Protein AF-A0A5N9FR87-F1 (afdb_monomer)

Structure (mmCIF, N/CA/C/O backbone):
data_AF-A0A5N9FR87-F1
#
_entry.id   AF-A0A5N9FR87-F1
#
loop_
_atom_site.group_PDB
_atom_site.id
_atom_site.type_symbol
_atom_site.label_atom_id
_atom_site.label_alt_id
_atom_site.label_comp_id
_atom_site.label_asym_id
_atom_site.label_entity_id
_atom_site.label_seq_id
_atom_site.pdbx_PDB_ins_code
_atom_site.Cartn_x
_atom_site.Cartn_y
_atom_site.Cartn_z
_atom_site.occupancy
_atom_site.B_iso_or_equiv
_atom_site.auth_seq_id
_atom_site.auth_comp_id
_atom_site.auth_asym_id
_atom_site.auth_atom_id
_atom_site.pdbx_PDB_model_num
ATOM 1 N N . MET A 1 1 ? 19.575 -9.495 -8.366 1.00 48.56 1 MET A N 1
ATOM 2 C CA . MET A 1 1 ? 18.734 -9.591 -9.576 1.00 48.56 1 MET A CA 1
ATOM 3 C C . MET A 1 1 ? 17.827 -8.376 -9.549 1.00 48.56 1 MET A C 1
ATOM 5 O O . MET A 1 1 ? 17.261 -8.115 -8.497 1.00 48.56 1 MET A O 1
ATOM 9 N N . THR A 1 2 ? 17.848 -7.522 -10.574 1.00 60.66 2 THR A N 1
ATOM 10 C CA . THR A 1 2 ? 17.141 -6.225 -10.490 1.00 60.66 2 THR A CA 1
ATOM 11 C C . THR A 1 2 ? 15.647 -6.439 -10.726 1.00 60.66 2 THR A C 1
ATOM 13 O O . THR A 1 2 ? 15.297 -7.194 -11.621 1.00 60.66 2 THR A O 1
ATOM 16 N N . VAL A 1 3 ? 14.774 -5.765 -9.969 1.00 55.84 3 VAL A N 1
ATOM 17 C CA . VAL A 1 3 ? 13.294 -5.804 -10.102 1.00 55.84 3 VAL A CA 1
ATOM 18 C C . VAL A 1 3 ? 12.818 -5.673 -11.563 1.00 55.84 3 VAL A C 1
ATOM 20 O O . VAL A 1 3 ? 11.790 -6.215 -11.958 1.00 55.84 3 VAL A O 1
ATOM 23 N N . LEU A 1 4 ? 13.608 -4.997 -12.402 1.00 55.62 4 LEU A N 1
ATOM 24 C CA . LEU A 1 4 ? 13.374 -4.831 -13.838 1.00 55.62 4 LEU A CA 1
ATOM 25 C C . LEU A 1 4 ? 13.494 -6.134 -14.650 1.00 55.62 4 LEU A C 1
ATOM 27 O O . LEU A 1 4 ? 12.834 -6.277 -15.672 1.00 55.62 4 LEU A O 1
ATOM 31 N N . GLU A 1 5 ? 14.341 -7.074 -14.236 1.00 57.38 5 GLU A N 1
ATOM 32 C CA . GLU A 1 5 ? 14.528 -8.364 -14.918 1.00 57.38 5 GLU A CA 1
ATOM 33 C C . GLU A 1 5 ? 13.388 -9.339 -14.627 1.00 57.38 5 GLU A C 1
ATOM 35 O O . GLU A 1 5 ? 13.040 -10.142 -15.487 1.00 57.38 5 GLU A O 1
ATOM 40 N N . GLU A 1 6 ? 12.787 -9.227 -13.445 1.00 58.59 6 GLU A N 1
ATOM 41 C CA . GLU A 1 6 ? 11.647 -10.034 -13.012 1.00 58.59 6 GLU A CA 1
ATOM 42 C C . GLU A 1 6 ? 10.339 -9.575 -13.674 1.00 58.59 6 GLU A C 1
ATOM 44 O O . GLU A 1 6 ? 9.562 -10.400 -14.143 1.00 58.59 6 GLU A O 1
ATOM 49 N N . ASN A 1 7 ? 10.136 -8.259 -13.813 1.00 56.62 7 ASN A N 1
ATOM 50 C CA . ASN A 1 7 ? 8.875 -7.694 -14.309 1.00 56.62 7 ASN A CA 1
ATOM 51 C C . ASN A 1 7 ? 8.766 -7.587 -15.843 1.00 56.62 7 ASN A C 1
ATOM 53 O O . ASN A 1 7 ? 7.660 -7.508 -16.368 1.00 56.62 7 ASN A O 1
ATOM 57 N N . ILE A 1 8 ? 9.882 -7.562 -16.586 1.00 59.91 8 ILE A N 1
ATOM 58 C CA . ILE A 1 8 ? 9.861 -7.356 -18.054 1.00 59.91 8 ILE A CA 1
ATOM 59 C C . ILE A 1 8 ? 9.896 -8.693 -18.833 1.00 59.91 8 ILE A C 1
ATOM 61 O O . ILE A 1 8 ? 9.675 -8.734 -20.046 1.00 59.91 8 ILE A O 1
ATOM 65 N N . GLY A 1 9 ? 10.098 -9.815 -18.134 1.00 51.91 9 GLY A N 1
ATOM 66 C CA . GLY A 1 9 ? 10.222 -11.144 -18.729 1.00 51.91 9 GLY A CA 1
ATOM 67 C C . GLY A 1 9 ? 11.557 -11.346 -19.455 1.00 51.91 9 GLY A C 1
ATOM 68 O O . GLY A 1 9 ? 1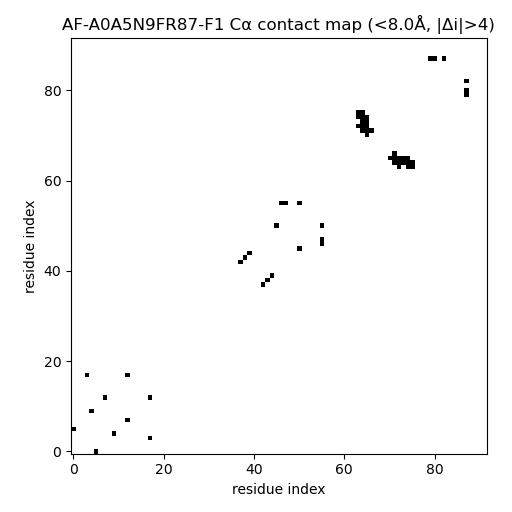2.228 -10.400 -19.863 1.00 51.91 9 GLY A O 1
ATOM 69 N N . ALA A 1 10 ? 11.947 -12.609 -19.655 1.00 52.25 10 ALA A N 1
ATOM 70 C CA . ALA A 1 10 ? 13.220 -13.028 -20.266 1.00 52.25 10 ALA A CA 1
ATOM 71 C C . ALA A 1 10 ? 13.400 -12.639 -21.755 1.00 52.25 10 ALA A C 1
ATOM 73 O O . ALA A 1 10 ? 14.284 -13.153 -22.444 1.00 52.25 10 ALA A O 1
ATOM 74 N N . SER A 1 11 ? 12.579 -11.726 -22.272 1.00 54.12 11 SER A N 1
ATOM 75 C CA . SER A 1 11 ? 12.808 -11.075 -23.554 1.00 54.12 11 SER A CA 1
ATOM 76 C C . SER A 1 11 ? 13.982 -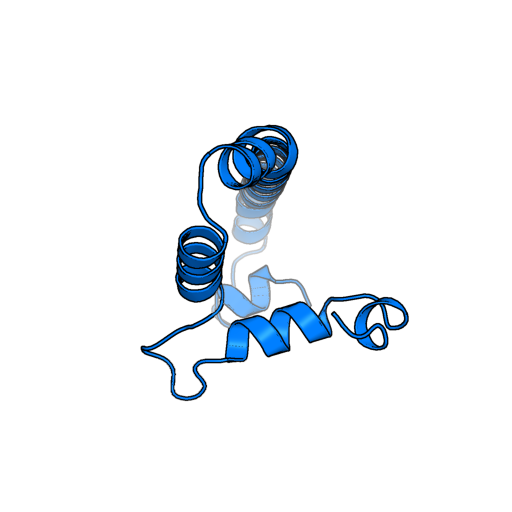10.128 -23.370 1.00 54.12 11 SER A C 1
ATOM 78 O O . SER A 1 11 ? 13.870 -9.165 -22.624 1.00 54.12 11 SER A O 1
ATOM 80 N N . SER A 1 12 ? 15.118 -10.432 -24.000 1.00 52.44 12 SER A N 1
ATOM 81 C CA . SER A 1 12 ? 16.360 -9.650 -23.969 1.00 52.44 12 SER A CA 1
ATOM 82 C C . SER A 1 12 ? 16.099 -8.139 -24.073 1.00 52.44 12 SER A C 1
ATOM 84 O O . SER A 1 12 ? 16.036 -7.565 -25.160 1.00 52.44 12 SER A O 1
ATOM 86 N N . VAL A 1 13 ? 15.921 -7.478 -22.927 1.00 58.31 13 VAL A N 1
ATOM 87 C CA . VAL A 1 13 ? 15.807 -6.026 -22.870 1.00 58.31 13 VAL A CA 1
ATOM 88 C C . VAL A 1 13 ? 17.202 -5.514 -23.173 1.00 58.31 13 VAL A C 1
ATOM 90 O O . VAL A 1 13 ? 18.120 -5.678 -22.362 1.00 58.31 13 VAL A O 1
ATOM 93 N N . ILE A 1 14 ? 17.369 -4.947 -24.366 1.00 68.06 14 ILE A N 1
ATOM 94 C CA . ILE A 1 14 ? 18.638 -4.379 -24.819 1.00 68.06 14 ILE A CA 1
ATOM 95 C C . ILE A 1 14 ? 19.119 -3.406 -23.723 1.00 68.06 14 ILE A C 1
ATOM 97 O O . ILE A 1 14 ? 18.301 -2.633 -23.216 1.00 68.06 14 ILE A O 1
ATOM 101 N N . PRO A 1 15 ? 20.408 -3.413 -23.327 1.00 68.94 15 PRO A N 1
ATOM 102 C CA . PRO A 1 15 ? 20.917 -2.611 -22.207 1.00 68.94 15 PRO A CA 1
ATOM 103 C C . PRO A 1 15 ? 20.497 -1.133 -22.225 1.00 68.94 15 PRO A C 1
ATOM 105 O O . PRO A 1 15 ? 20.249 -0.541 -21.177 1.00 68.94 15 PRO A O 1
ATOM 108 N N . TRP A 1 16 ? 20.338 -0.560 -23.419 1.00 62.78 16 TRP A N 1
ATOM 109 C CA . TRP A 1 16 ? 19.848 0.800 -23.628 1.00 62.78 16 TRP A CA 1
ATOM 110 C C . TRP A 1 16 ? 18.425 1.030 -23.096 1.00 62.78 16 TRP A C 1
ATOM 112 O O . TRP A 1 16 ? 18.165 2.045 -22.457 1.00 62.78 16 TRP A O 1
ATOM 122 N N . THR A 1 17 ? 17.515 0.073 -23.279 1.00 72.38 17 THR A N 1
ATOM 123 C CA . THR A 1 17 ? 16.143 0.160 -22.761 1.00 72.38 17 THR A CA 1
ATOM 124 C C . THR A 1 17 ? 16.128 0.077 -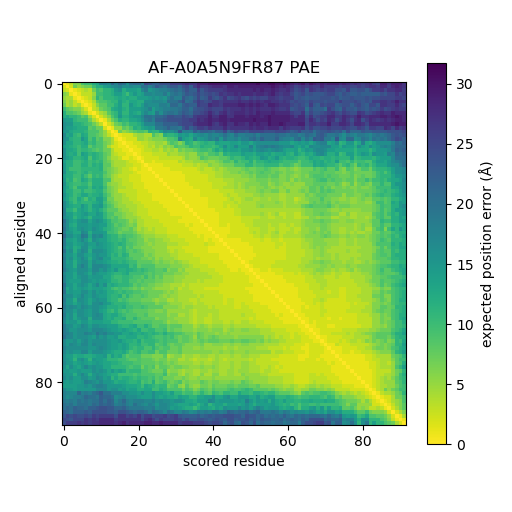21.234 1.00 72.38 17 THR A C 1
ATOM 126 O O . THR A 1 17 ? 15.421 0.852 -20.594 1.00 72.38 17 THR A O 1
ATOM 129 N N . LYS A 1 18 ? 16.970 -0.776 -20.624 1.00 69.31 18 LYS A N 1
ATOM 130 C CA . LYS A 1 18 ? 17.143 -0.797 -19.157 1.00 69.31 18 LYS A CA 1
ATOM 131 C C . LYS A 1 18 ? 17.649 0.556 -18.640 1.00 69.31 18 LYS A C 1
ATOM 133 O O . LYS A 1 18 ? 17.121 1.078 -17.664 1.00 69.31 18 LYS A O 1
ATOM 138 N N . GLN A 1 19 ? 18.636 1.146 -19.316 1.00 73.88 19 GLN A N 1
ATOM 139 C CA . GLN A 1 19 ? 19.197 2.445 -18.942 1.00 73.88 19 GLN A CA 1
ATOM 140 C C . GLN A 1 19 ? 18.189 3.593 -19.117 1.00 73.88 19 GLN A C 1
ATOM 142 O O . GLN A 1 19 ? 18.124 4.481 -18.270 1.00 73.88 19 GLN A O 1
ATOM 147 N N . HIS A 1 20 ? 17.378 3.557 -20.178 1.00 79.38 20 HIS A N 1
ATOM 148 C CA . HIS A 1 20 ? 16.334 4.549 -20.436 1.00 79.38 20 HIS A CA 1
ATOM 149 C C . HIS A 1 20 ? 15.214 4.509 -19.387 1.00 79.38 20 HIS A C 1
ATOM 151 O O . HIS A 1 20 ? 14.730 5.558 -18.974 1.00 79.38 20 HIS A O 1
ATOM 157 N N . LEU A 1 21 ? 14.834 3.314 -18.923 1.00 82.31 21 LEU A N 1
ATOM 158 C CA . LEU A 1 21 ? 13.787 3.138 -17.912 1.00 82.31 21 LEU A CA 1
ATOM 159 C C . LEU A 1 21 ? 14.266 3.437 -16.487 1.00 82.31 21 LEU A C 1
ATOM 161 O O . LEU A 1 21 ? 13.451 3.781 -15.634 1.00 82.31 21 LEU A O 1
ATOM 165 N N . TYR A 1 22 ? 15.571 3.355 -16.222 1.00 82.00 22 TYR A N 1
ATOM 166 C CA . TYR A 1 22 ? 16.116 3.539 -14.877 1.00 82.00 22 TYR A CA 1
ATOM 167 C C . TYR A 1 22 ? 15.772 4.910 -14.278 1.00 82.00 22 TYR A C 1
ATOM 169 O O . TYR A 1 22 ? 15.241 4.986 -13.174 1.00 82.00 22 TYR A O 1
ATOM 177 N N . GLY A 1 23 ? 16.023 5.998 -15.014 1.00 86.44 23 GLY A N 1
ATOM 178 C CA . GLY A 1 23 ? 15.735 7.359 -14.544 1.00 86.44 23 GLY A CA 1
ATOM 179 C C . GLY A 1 23 ? 14.259 7.571 -14.175 1.00 86.44 23 GLY A C 1
ATOM 180 O O . GLY A 1 23 ? 13.979 7.946 -13.036 1.00 86.44 23 GLY A O 1
ATOM 181 N N . PRO A 1 24 ? 13.312 7.289 -15.090 1.00 88.69 24 PRO A N 1
ATOM 182 C CA . PRO A 1 24 ? 11.879 7.370 -14.816 1.00 88.69 24 PRO A CA 1
ATOM 183 C C . PRO A 1 24 ? 11.414 6.493 -13.648 1.00 88.69 24 PRO A C 1
ATOM 185 O O . PRO A 1 24 ? 10.643 6.964 -12.817 1.00 88.69 24 PRO A O 1
ATOM 188 N N . VAL A 1 25 ? 11.903 5.252 -13.536 1.00 88.50 25 VAL A N 1
ATOM 189 C CA . VAL A 1 25 ? 11.531 4.343 -12.435 1.00 88.50 25 VAL A CA 1
ATOM 190 C C . VAL A 1 25 ? 11.985 4.898 -11.087 1.00 88.50 25 VAL A C 1
ATOM 192 O O . VAL A 1 25 ? 11.214 4.898 -10.128 1.00 88.50 25 VAL A O 1
ATOM 195 N N . ILE A 1 26 ? 13.210 5.423 -11.005 1.00 87.69 26 ILE A N 1
ATOM 196 C CA . ILE A 1 26 ? 13.708 6.052 -9.778 1.00 87.69 26 ILE A CA 1
ATOM 197 C C . ILE A 1 26 ? 12.920 7.323 -9.455 1.00 87.69 26 ILE A C 1
ATOM 199 O O . ILE A 1 26 ? 12.518 7.507 -8.309 1.00 87.69 26 ILE A O 1
ATOM 203 N N . ALA A 1 27 ? 12.651 8.175 -10.448 1.00 90.38 27 ALA A N 1
ATOM 204 C CA . ALA A 1 27 ? 11.857 9.386 -10.251 1.00 90.38 27 ALA A CA 1
ATOM 205 C C . ALA A 1 27 ? 10.446 9.062 -9.736 1.00 90.38 27 ALA A C 1
ATOM 207 O O . ALA A 1 27 ? 9.982 9.694 -8.789 1.00 90.38 27 ALA A O 1
ATOM 208 N N . HIS A 1 28 ? 9.801 8.037 -10.298 1.00 91.19 28 HIS A N 1
ATOM 209 C CA . HIS A 1 28 ? 8.499 7.566 -9.839 1.00 91.19 28 HIS A CA 1
ATOM 210 C C . HIS A 1 28 ? 8.566 7.029 -8.408 1.00 91.19 28 HIS A C 1
ATOM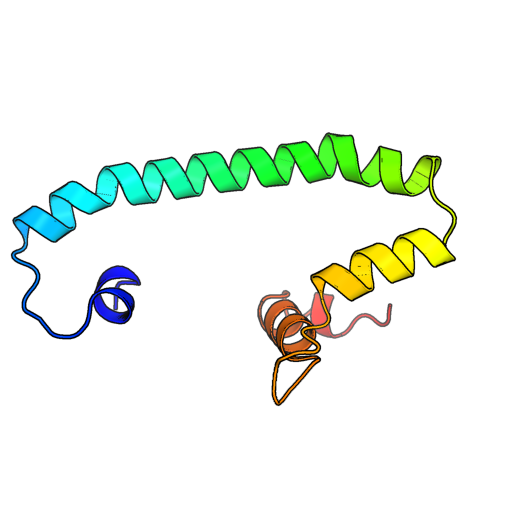 2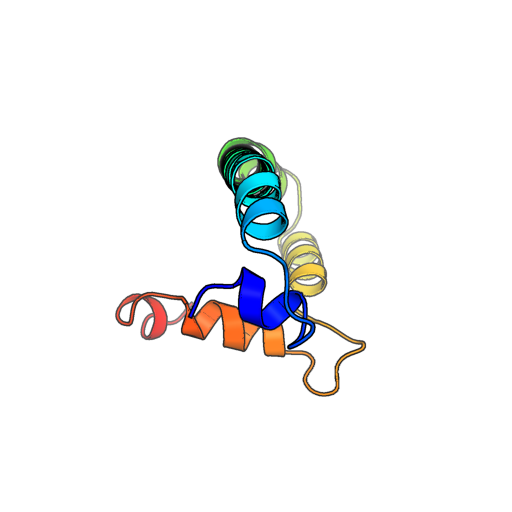12 O O . HIS A 1 28 ? 7.727 7.378 -7.585 1.00 91.19 28 HIS A O 1
ATOM 218 N N . ARG A 1 29 ? 9.591 6.234 -8.077 1.00 87.56 29 ARG A N 1
ATOM 219 C CA . ARG A 1 29 ? 9.781 5.706 -6.718 1.00 87.56 29 ARG A CA 1
ATOM 220 C C . ARG A 1 29 ? 9.953 6.822 -5.686 1.00 87.56 29 ARG A C 1
ATOM 222 O O . ARG A 1 29 ? 9.393 6.734 -4.599 1.00 87.56 29 ARG A O 1
ATOM 229 N N . VAL A 1 30 ? 10.708 7.869 -6.022 1.00 90.44 30 VAL A N 1
ATOM 230 C CA . VAL A 1 30 ? 10.882 9.046 -5.155 1.00 90.44 30 VAL A CA 1
ATOM 231 C C . VAL A 1 30 ? 9.569 9.814 -5.011 1.00 90.44 30 VAL A C 1
ATOM 233 O O . VAL A 1 30 ? 9.183 10.143 -3.895 1.00 90.44 30 VAL A O 1
ATOM 236 N N . ALA A 1 31 ? 8.860 10.066 -6.114 1.00 93.62 31 ALA A N 1
ATOM 237 C CA . ALA A 1 31 ? 7.577 10.763 -6.080 1.00 93.62 31 ALA A CA 1
ATOM 238 C C . ALA A 1 31 ? 6.532 10.004 -5.247 1.00 93.62 31 ALA A C 1
ATOM 240 O O . ALA A 1 31 ? 5.858 10.611 -4.420 1.00 93.62 31 ALA A O 1
ATOM 241 N N . GLN A 1 32 ? 6.453 8.681 -5.413 1.00 92.00 32 GLN A N 1
ATOM 242 C CA . GLN A 1 32 ? 5.570 7.816 -4.633 1.00 92.00 32 GLN A CA 1
ATOM 243 C C . GLN A 1 32 ? 5.918 7.864 -3.145 1.00 92.00 32 GLN A C 1
ATOM 245 O O . GLN A 1 32 ? 5.029 8.052 -2.323 1.00 92.00 32 GLN A O 1
ATOM 250 N N . LYS A 1 33 ? 7.205 7.748 -2.793 1.00 91.94 33 LYS A N 1
ATOM 251 C CA . LYS A 1 33 ? 7.636 7.832 -1.394 1.00 91.94 33 LYS A CA 1
ATOM 252 C C . LYS A 1 33 ? 7.247 9.173 -0.762 1.00 91.94 33 LYS A C 1
ATOM 254 O O . LYS A 1 33 ? 6.630 9.179 0.294 1.00 91.94 33 LYS A O 1
ATOM 259 N N . ASN A 1 34 ? 7.537 10.290 -1.430 1.00 92.69 34 ASN A N 1
ATOM 260 C CA . ASN A 1 34 ? 7.183 11.621 -0.928 1.00 92.69 34 ASN A CA 1
ATOM 261 C C . ASN A 1 34 ? 5.663 11.795 -0.771 1.00 92.69 34 ASN A C 1
ATOM 263 O O . ASN A 1 34 ? 5.201 12.473 0.147 1.00 92.69 34 ASN A O 1
ATOM 267 N N . HIS A 1 35 ? 4.883 11.209 -1.683 1.00 92.12 35 HIS A N 1
ATOM 268 C CA . HIS A 1 35 ? 3.429 11.245 -1.610 1.00 92.12 35 HIS A CA 1
ATOM 269 C C . HIS A 1 35 ? 2.917 10.494 -0.378 1.00 92.12 35 HIS A C 1
ATOM 271 O O . HIS A 1 35 ? 2.158 11.081 0.387 1.00 92.12 35 HIS A O 1
ATOM 277 N N . LEU A 1 36 ? 3.405 9.272 -0.138 1.00 91.25 36 LEU A N 1
ATOM 278 C CA . LEU A 1 36 ? 3.040 8.475 1.037 1.00 91.25 36 LEU A CA 1
ATOM 279 C C . LEU A 1 36 ? 3.446 9.164 2.349 1.00 91.25 36 LEU A C 1
ATOM 281 O O . LEU A 1 36 ? 2.636 9.247 3.264 1.00 91.25 36 LEU A O 1
ATOM 285 N N . GLU A 1 37 ? 4.650 9.746 2.420 1.00 92.81 37 GLU A N 1
ATOM 286 C CA . GLU A 1 37 ? 5.089 10.538 3.585 1.00 92.81 37 GLU A CA 1
ATOM 287 C C . GLU A 1 37 ? 4.161 11.739 3.846 1.00 92.81 37 GLU A C 1
ATOM 289 O O . GLU A 1 37 ? 3.876 12.092 4.991 1.00 92.81 37 GLU A O 1
ATOM 294 N N . THR A 1 38 ? 3.654 12.370 2.782 1.00 93.31 38 THR A N 1
ATOM 295 C CA . THR A 1 38 ? 2.700 13.482 2.903 1.00 93.31 38 THR A CA 1
ATOM 296 C C . THR A 1 38 ? 1.333 12.997 3.384 1.00 93.31 38 THR A C 1
ATOM 298 O O . THR A 1 38 ? 0.720 13.639 4.237 1.00 93.31 38 THR A O 1
ATOM 301 N N . GLU A 1 39 ? 0.843 11.875 2.856 1.00 90.56 39 GLU A N 1
ATOM 302 C CA . GLU A 1 39 ? -0.422 11.281 3.291 1.00 90.56 39 GLU A CA 1
ATOM 303 C C . GLU A 1 39 ? -0.367 10.857 4.759 1.00 90.56 39 GLU A C 1
ATOM 305 O O . GLU A 1 39 ? -1.294 11.149 5.516 1.00 90.56 39 GLU A O 1
ATOM 310 N N . GLU A 1 40 ? 0.742 10.272 5.203 1.00 90.62 40 GLU A N 1
ATOM 311 C CA . GLU A 1 40 ? 0.956 9.934 6.608 1.00 90.62 40 GLU A CA 1
ATOM 312 C C . GLU A 1 40 ? 0.902 11.178 7.506 1.00 90.62 40 GLU A C 1
ATOM 314 O O . GLU A 1 40 ? 0.225 11.182 8.535 1.00 90.62 40 GLU A O 1
ATOM 319 N N . ALA A 1 41 ? 1.557 12.266 7.096 1.00 94.00 41 ALA A N 1
ATOM 320 C CA . ALA A 1 41 ? 1.613 13.494 7.883 1.00 94.00 41 ALA A CA 1
ATOM 321 C C . ALA A 1 41 ? 0.297 14.292 7.889 1.00 94.00 41 ALA A C 1
ATOM 323 O O . ALA A 1 41 ? 0.040 15.030 8.842 1.00 94.00 41 ALA A O 1
ATOM 324 N N . MET A 1 42 ? -0.517 14.199 6.832 1.00 93.00 42 MET A N 1
ATOM 325 C CA . MET A 1 42 ? -1.686 15.070 6.644 1.00 93.00 42 MET A CA 1
ATOM 326 C C . MET A 1 42 ? -3.021 14.329 6.686 1.00 93.00 42 MET A C 1
ATOM 328 O O . MET A 1 42 ? -3.974 14.827 7.278 1.00 93.00 42 MET A O 1
ATOM 332 N N . VAL A 1 43 ? -3.116 13.154 6.065 1.00 90.31 43 VAL A N 1
ATOM 333 C CA . VAL A 1 43 ? -4.377 12.417 5.882 1.00 90.31 43 VAL A CA 1
ATOM 334 C C . VAL A 1 43 ? -4.670 11.522 7.083 1.00 90.31 43 VAL A C 1
ATOM 336 O O . VAL A 1 43 ? -5.794 11.529 7.586 1.00 90.31 43 VAL A O 1
ATOM 339 N N . ILE A 1 44 ? -3.671 10.800 7.599 1.00 90.44 44 ILE A N 1
ATOM 340 C CA . ILE A 1 44 ? -3.855 9.896 8.748 1.00 90.44 44 ILE A CA 1
ATOM 341 C C . ILE A 1 44 ? -4.369 10.629 10.003 1.00 90.44 44 ILE A C 1
ATOM 343 O O . ILE A 1 44 ? -5.299 10.118 10.635 1.00 90.44 44 ILE A O 1
ATOM 347 N N . PRO A 1 45 ? -3.868 11.827 10.372 1.00 93.62 45 PRO A N 1
ATOM 348 C CA . PRO A 1 45 ? -4.436 12.589 11.483 1.00 93.62 45 PRO A CA 1
ATOM 349 C C . PRO A 1 45 ? -5.902 12.961 11.253 1.00 93.62 45 PRO A C 1
ATOM 351 O O . PRO A 1 45 ? -6.722 12.787 12.149 1.00 93.62 45 PRO A O 1
ATOM 354 N N . LEU A 1 46 ? -6.262 13.386 10.037 1.00 93.62 46 LEU A N 1
ATOM 355 C CA . LEU A 1 46 ? -7.643 13.745 9.709 1.00 93.62 46 LEU A CA 1
ATOM 356 C C . LEU A 1 46 ? -8.586 12.546 9.826 1.00 93.62 46 LEU A C 1
ATOM 358 O O . LEU A 1 46 ? -9.689 12.697 10.347 1.00 93.62 46 LEU A O 1
ATOM 362 N N . ILE A 1 47 ? -8.151 11.363 9.388 1.00 91.81 47 ILE A N 1
ATOM 363 C CA . ILE A 1 47 ? -8.900 10.111 9.554 1.00 91.81 47 ILE A CA 1
ATOM 364 C C . ILE A 1 47 ? -9.130 9.824 11.042 1.00 91.81 47 ILE A C 1
ATOM 366 O O . ILE A 1 47 ? -10.262 9.566 11.447 1.00 91.81 47 ILE A O 1
ATOM 370 N N . ARG A 1 48 ? -8.081 9.936 11.865 1.00 90.62 48 ARG A N 1
ATOM 371 C CA . ARG A 1 48 ? -8.161 9.692 13.314 1.00 90.62 48 ARG A CA 1
ATOM 372 C C . ARG A 1 48 ? -9.066 10.681 14.045 1.00 90.62 48 ARG A C 1
ATOM 374 O O . ARG A 1 48 ? -9.746 10.292 14.989 1.00 90.62 48 ARG A O 1
ATOM 381 N N . GLU A 1 49 ? -9.053 11.944 13.632 1.00 94.75 49 GLU A N 1
ATOM 382 C CA . GLU A 1 49 ? -9.811 13.022 14.275 1.00 94.75 49 GLU A CA 1
ATOM 383 C C . GLU A 1 49 ? -11.282 13.064 13.847 1.00 94.75 49 GLU A C 1
ATOM 385 O O . GLU A 1 49 ? -12.132 13.470 14.639 1.00 94.75 49 GLU A O 1
ATOM 390 N N . ASN A 1 50 ? -11.592 12.669 12.607 1.00 95.12 50 ASN A N 1
ATOM 391 C CA . ASN A 1 50 ? -12.912 12.901 12.011 1.00 95.12 50 ASN A CA 1
ATOM 392 C C . ASN A 1 50 ? -13.731 11.628 11.765 1.00 95.12 50 ASN A C 1
ATOM 394 O O . ASN A 1 50 ? -14.937 11.742 11.543 1.00 95.12 50 ASN A O 1
ATOM 398 N N . LEU A 1 51 ? -13.129 10.435 11.793 1.00 94.56 51 LEU A N 1
ATOM 399 C CA . LEU A 1 51 ? -13.852 9.172 11.614 1.00 94.56 51 LEU A CA 1
ATOM 400 C C . LEU A 1 51 ? -13.989 8.413 12.933 1.00 94.56 51 LEU A C 1
ATOM 402 O O . LEU A 1 51 ? -13.082 8.418 13.766 1.00 94.56 51 LEU A O 1
ATOM 406 N N . SER A 1 52 ? -15.117 7.720 13.107 1.00 96.25 52 SER 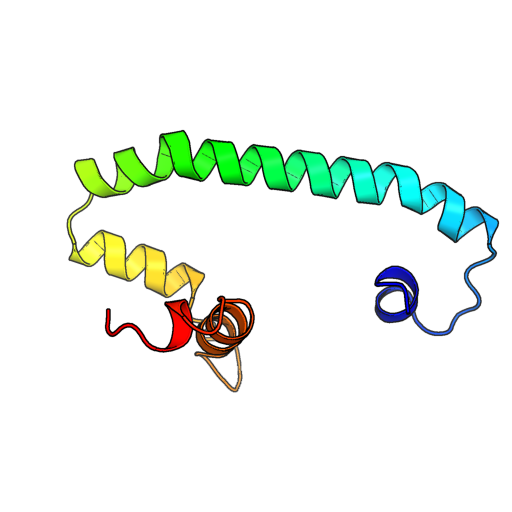A N 1
ATOM 407 C CA . SER A 1 52 ? -15.274 6.779 14.215 1.00 96.25 52 SER A CA 1
ATOM 408 C C . SER A 1 52 ? -14.329 5.588 14.047 1.00 96.25 52 SER A C 1
ATOM 410 O O . SER A 1 52 ? -13.836 5.319 12.950 1.00 96.25 52 SER A O 1
ATOM 412 N N . VAL A 1 53 ? -14.086 4.857 15.133 1.00 94.31 53 VAL A N 1
ATOM 413 C CA . VAL A 1 53 ? -13.194 3.689 15.118 1.00 94.31 53 VAL A CA 1
ATOM 414 C C . VAL A 1 53 ? -13.688 2.634 14.125 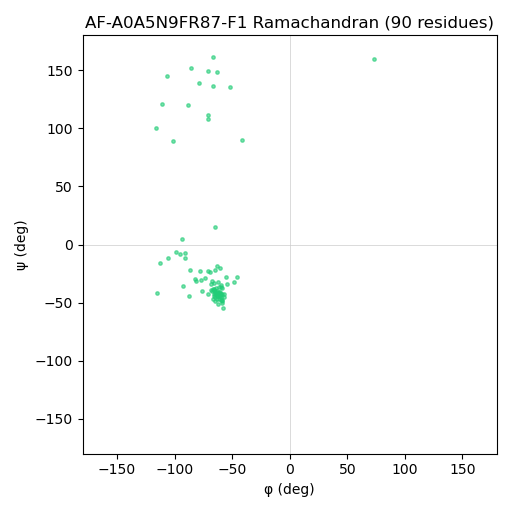1.00 94.31 53 VAL A C 1
ATOM 416 O O . VAL A 1 53 ? -12.885 2.038 13.417 1.00 94.31 53 VAL A O 1
ATOM 419 N N . GLU A 1 54 ? -15.001 2.447 14.015 1.00 95.88 54 GLU A N 1
ATOM 420 C CA . GLU A 1 54 ? -15.614 1.498 13.084 1.00 95.88 54 GLU A CA 1
ATOM 421 C C . GLU A 1 54 ? -15.325 1.884 11.628 1.00 95.88 54 GLU A C 1
ATOM 423 O O . GLU A 1 54 ? -14.856 1.052 10.857 1.00 95.88 54 GLU A O 1
ATOM 428 N N . CYS A 1 55 ? -15.500 3.160 11.269 1.00 95.12 55 CYS A N 1
ATOM 429 C CA . CYS A 1 55 ? -15.173 3.645 9.926 1.00 95.12 55 CYS A CA 1
ATOM 430 C C . CYS A 1 55 ? -13.668 3.583 9.626 1.00 95.12 55 CYS A C 1
ATOM 432 O O . CYS A 1 55 ? -13.275 3.348 8.485 1.00 95.12 55 CYS A O 1
ATOM 434 N N . GLN A 1 56 ? -12.811 3.786 10.632 1.00 94.31 56 GLN A N 1
ATOM 435 C CA . GLN A 1 56 ? -11.366 3.613 10.469 1.00 94.31 56 GLN A CA 1
ATOM 436 C C . GLN A 1 56 ? -11.015 2.147 10.185 1.00 94.31 56 GLN A C 1
ATOM 438 O O . GLN A 1 56 ? -10.209 1.877 9.298 1.00 94.31 56 GLN A O 1
ATOM 443 N N . LEU A 1 57 ? -11.644 1.203 10.893 1.00 92.81 57 LEU A N 1
ATOM 444 C CA . LEU A 1 57 ? -11.454 -0.230 10.664 1.00 92.81 57 LEU A CA 1
ATOM 445 C C . LEU A 1 57 ? -11.953 -0.663 9.284 1.00 92.81 57 LEU A C 1
ATOM 447 O O . LEU A 1 57 ? -11.269 -1.437 8.624 1.00 92.81 57 LEU A O 1
ATOM 451 N N . GLU A 1 58 ? -13.090 -0.143 8.822 1.00 93.75 58 GLU A N 1
ATOM 452 C CA . GLU A 1 58 ? -13.580 -0.393 7.459 1.00 93.75 58 GLU A CA 1
ATOM 453 C C . GLU A 1 58 ? -12.593 0.117 6.400 1.00 93.75 58 GLU A C 1
ATOM 455 O O . GLU A 1 58 ? -12.285 -0.601 5.450 1.00 93.75 58 GLU A O 1
ATOM 460 N N . ALA A 1 59 ? -12.046 1.324 6.581 1.00 90.69 59 ALA A N 1
ATOM 461 C CA . ALA A 1 59 ? -11.067 1.896 5.659 1.00 90.69 59 ALA A CA 1
ATOM 462 C C . ALA A 1 59 ? -9.757 1.091 5.618 1.00 90.69 59 ALA A C 1
ATOM 464 O O . ALA A 1 59 ? -9.212 0.854 4.542 1.00 90.69 59 ALA A O 1
ATOM 465 N N . VAL A 1 60 ? -9.264 0.646 6.778 1.00 91.00 60 VAL A N 1
ATOM 466 C CA . VAL A 1 60 ? -8.082 -0.226 6.865 1.00 91.00 60 VAL A CA 1
ATOM 467 C C . VAL A 1 60 ? -8.379 -1.603 6.270 1.00 91.00 60 VAL A C 1
ATOM 469 O O . VAL A 1 60 ? -7.546 -2.143 5.548 1.00 91.00 60 VAL A O 1
ATOM 472 N N . GLY A 1 61 ? -9.570 -2.151 6.515 1.00 91.62 61 GLY A N 1
ATOM 473 C CA . GLY A 1 61 ? -10.020 -3.416 5.937 1.00 91.62 61 GLY A CA 1
ATOM 474 C C . GLY A 1 61 ? -10.023 -3.374 4.413 1.00 91.62 61 GLY A C 1
ATOM 475 O O . GLY A 1 61 ? -9.423 -4.237 3.790 1.00 91.62 61 GLY A O 1
ATOM 476 N N . ALA A 1 62 ? -10.580 -2.320 3.812 1.00 91.38 62 ALA A N 1
ATOM 477 C CA . ALA A 1 62 ? -10.577 -2.135 2.359 1.00 91.38 62 ALA A CA 1
ATOM 478 C C . ALA A 1 62 ? -9.170 -1.975 1.746 1.00 91.38 62 ALA A C 1
ATOM 480 O O . ALA A 1 62 ? -9.012 -2.109 0.535 1.00 91.38 62 ALA A O 1
ATOM 481 N N . LEU A 1 63 ? -8.158 -1.650 2.559 1.00 89.62 63 LEU A N 1
ATOM 482 C CA . LEU A 1 63 ? -6.766 -1.528 2.124 1.00 89.62 63 LEU A CA 1
ATOM 483 C C . LEU A 1 63 ? -5.977 -2.835 2.291 1.00 89.62 63 LEU A C 1
ATOM 485 O O . LEU A 1 63 ? -5.081 -3.109 1.497 1.00 89.62 63 LEU A O 1
ATOM 489 N N . LEU A 1 64 ? -6.263 -3.599 3.347 1.00 92.94 64 LEU A N 1
ATOM 490 C CA . LEU A 1 64 ? -5.473 -4.766 3.756 1.00 92.94 64 LEU A CA 1
ATOM 491 C C . LEU A 1 64 ? -6.138 -6.113 3.448 1.00 92.94 64 LEU A C 1
ATOM 493 O O . LEU A 1 64 ? -5.483 -7.143 3.587 1.00 92.94 64 LEU A O 1
ATOM 497 N N . ILE A 1 65 ? -7.415 -6.124 3.070 1.00 93.88 65 ILE A N 1
ATOM 498 C CA . ILE A 1 65 ? -8.157 -7.336 2.721 1.00 93.88 65 ILE A CA 1
ATOM 499 C C . ILE A 1 65 ? -8.445 -7.305 1.226 1.00 93.88 65 ILE A C 1
ATOM 501 O O . ILE A 1 65 ? -9.097 -6.392 0.723 1.00 93.88 65 ILE A O 1
ATOM 505 N N . ASP A 1 66 ? -7.957 -8.322 0.526 1.00 93.69 66 ASP A N 1
ATOM 506 C CA . ASP A 1 66 ? -8.220 -8.532 -0.892 1.00 93.69 66 ASP A CA 1
ATOM 507 C C . ASP A 1 66 ? -9.291 -9.613 -1.056 1.00 93.69 66 ASP A C 1
ATOM 509 O O . ASP A 1 66 ? -8.990 -10.803 -1.146 1.00 93.69 66 ASP A O 1
ATOM 513 N N . ASP A 1 67 ? -10.559 -9.198 -1.064 1.00 91.94 67 ASP A N 1
ATOM 514 C CA . ASP A 1 67 ? -11.710 -10.107 -1.153 1.00 91.94 67 ASP A CA 1
ATOM 515 C C . ASP A 1 67 ? -11.725 -10.961 -2.438 1.00 91.94 67 ASP A C 1
ATOM 517 O O . ASP A 1 67 ? -12.396 -11.998 -2.475 1.00 91.94 67 ASP A O 1
ATOM 521 N N . GLU A 1 68 ? -11.007 -10.543 -3.488 1.00 93.12 68 GLU A N 1
ATOM 522 C CA . GLU A 1 68 ? -10.944 -11.240 -4.779 1.00 93.12 68 GLU A CA 1
ATOM 523 C C . GLU A 1 68 ? -9.799 -12.270 -4.859 1.00 93.12 68 GLU A C 1
ATOM 525 O O . GLU A 1 68 ? -9.735 -13.038 -5.824 1.00 93.12 68 GLU A O 1
ATOM 530 N N . SER A 1 69 ? -8.917 -12.318 -3.855 1.00 92.50 69 SER A N 1
ATOM 531 C CA . SER A 1 69 ? -7.795 -13.261 -3.767 1.00 92.50 69 SER A CA 1
ATOM 532 C C . SER A 1 69 ? -8.193 -14.601 -3.132 1.00 92.50 69 SER A C 1
ATOM 534 O O . SER A 1 69 ? -9.074 -14.676 -2.274 1.00 92.50 69 SER A O 1
ATOM 536 N N . ASP A 1 70 ? -7.484 -15.673 -3.509 1.00 93.00 70 ASP A N 1
ATOM 537 C CA . ASP A 1 70 ? -7.587 -16.991 -2.861 1.00 93.00 70 ASP A CA 1
ATOM 538 C C . ASP A 1 70 ? -7.155 -16.943 -1.380 1.00 93.00 70 ASP A C 1
ATOM 540 O O . ASP A 1 70 ? -7.682 -17.682 -0.545 1.00 93.00 70 ASP A O 1
ATOM 544 N N . ASP A 1 71 ? -6.203 -16.065 -1.057 1.00 92.69 71 ASP A N 1
ATOM 545 C CA . ASP A 1 71 ? -5.798 -15.720 0.306 1.00 92.69 71 ASP A CA 1
ATOM 546 C C . ASP A 1 71 ? -6.120 -14.248 0.541 1.00 92.69 71 ASP A C 1
ATOM 548 O O . ASP A 1 71 ? -5.385 -13.375 0.093 1.00 92.69 71 ASP A O 1
ATOM 552 N N . GLN A 1 72 ? -7.233 -13.964 1.213 1.00 92.94 72 GLN A N 1
ATOM 553 C CA . GLN A 1 72 ? -7.727 -12.594 1.392 1.00 92.94 72 GLN A CA 1
ATOM 554 C C . GLN A 1 72 ? -6.840 -11.746 2.311 1.00 92.94 72 GLN A C 1
ATOM 556 O O . GLN A 1 72 ? -6.852 -10.519 2.230 1.00 92.94 72 GLN A O 1
ATOM 561 N N . SER A 1 73 ? -6.068 -12.392 3.185 1.00 92.19 73 SER A N 1
ATOM 562 C CA . SER A 1 73 ? -5.184 -11.749 4.163 1.00 92.19 73 SER A CA 1
ATOM 563 C C . SER A 1 73 ? -3.753 -11.567 3.663 1.00 92.19 73 SER A C 1
ATOM 565 O O . SER A 1 73 ? -2.909 -11.081 4.416 1.00 92.19 73 SER A O 1
ATOM 567 N N . TRP A 1 74 ? -3.468 -11.904 2.402 1.00 93.81 74 TRP A N 1
ATOM 568 C CA . TRP A 1 74 ? -2.106 -11.922 1.868 1.00 93.81 74 TRP A CA 1
ATOM 569 C C . TRP A 1 74 ? -1.358 -10.593 2.062 1.00 93.81 74 TRP A C 1
ATOM 571 O O . TRP A 1 74 ? -0.150 -10.591 2.299 1.00 93.81 74 TRP A O 1
ATOM 581 N N . VAL A 1 75 ? -2.063 -9.455 1.995 1.00 91.38 75 VAL A N 1
ATOM 582 C CA . VAL A 1 75 ? -1.468 -8.124 2.193 1.00 91.38 75 VAL A CA 1
ATOM 583 C C . VAL A 1 75 ? -0.970 -7.962 3.631 1.00 91.38 75 VAL A C 1
ATOM 585 O O . VAL A 1 75 ? 0.106 -7.409 3.844 1.00 91.38 75 VAL A O 1
ATOM 588 N N . ILE A 1 76 ? -1.713 -8.469 4.618 1.00 91.38 76 ILE A N 1
ATOM 589 C CA . ILE A 1 76 ? -1.336 -8.427 6.038 1.00 91.38 76 ILE 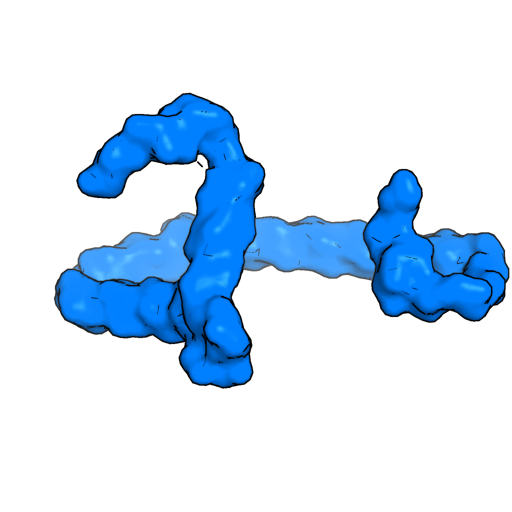A CA 1
ATOM 590 C C . ILE A 1 76 ? -0.082 -9.268 6.272 1.00 91.38 76 ILE A C 1
ATOM 592 O O . ILE A 1 76 ? 0.851 -8.813 6.941 1.00 91.38 76 ILE A O 1
ATOM 596 N N . ASP A 1 77 ? -0.041 -10.466 5.693 1.00 90.94 77 ASP A N 1
ATOM 597 C CA . ASP A 1 77 ? 1.102 -11.371 5.808 1.00 90.94 77 ASP A CA 1
ATOM 598 C C . ASP A 1 77 ? 2.343 -10.781 5.135 1.00 90.94 77 ASP A C 1
ATOM 600 O O . ASP A 1 77 ? 3.443 -10.805 5.697 1.00 90.94 77 ASP A O 1
ATOM 604 N N . TRP A 1 78 ? 2.161 -10.176 3.960 1.00 92.00 78 TRP A N 1
ATOM 605 C CA . TRP A 1 78 ? 3.228 -9.487 3.251 1.00 92.00 78 TRP A CA 1
ATOM 606 C C . TRP A 1 78 ? 3.768 -8.300 4.055 1.00 92.00 78 TRP A C 1
ATOM 608 O O . TRP A 1 78 ? 4.974 -8.240 4.294 1.00 92.00 78 TRP A O 1
ATOM 618 N N . VAL A 1 79 ? 2.902 -7.405 4.543 1.00 89.38 79 VAL A N 1
ATOM 619 C CA . VAL A 1 79 ? 3.322 -6.266 5.380 1.00 89.38 79 VAL A CA 1
ATOM 620 C C . VAL A 1 79 ? 4.069 -6.760 6.615 1.00 89.38 79 VAL A C 1
ATOM 622 O O . VAL A 1 79 ? 5.150 -6.260 6.910 1.00 89.38 79 VAL A O 1
ATOM 625 N N . SER A 1 80 ? 3.551 -7.791 7.286 1.00 88.00 80 SER A N 1
ATOM 626 C CA . SER A 1 80 ? 4.190 -8.386 8.465 1.00 88.00 80 SER A CA 1
ATOM 627 C C . SER A 1 80 ? 5.593 -8.923 8.166 1.00 88.00 80 SER A C 1
ATOM 629 O O . SER A 1 80 ? 6.482 -8.816 9.009 1.00 88.00 80 SER A O 1
ATOM 631 N N . SER A 1 81 ? 5.820 -9.463 6.965 1.00 88.06 81 SER A N 1
ATOM 632 C CA . SER A 1 81 ? 7.132 -9.972 6.547 1.00 88.06 81 SER A CA 1
ATOM 633 C C . SER A 1 81 ? 8.179 -8.878 6.301 1.00 88.06 81 SER A C 1
ATOM 635 O O . SER A 1 81 ? 9.375 -9.151 6.404 1.00 88.06 81 SER A O 1
ATOM 637 N N . GLU A 1 82 ? 7.738 -7.648 6.021 1.00 86.75 82 GLU A N 1
ATOM 638 C CA . GLU A 1 82 ? 8.598 -6.481 5.782 1.00 86.75 82 GLU A CA 1
ATOM 639 C C . GLU A 1 82 ? 8.894 -5.681 7.066 1.00 86.75 82 GLU A C 1
ATOM 641 O O . GLU A 1 82 ? 9.768 -4.813 7.056 1.00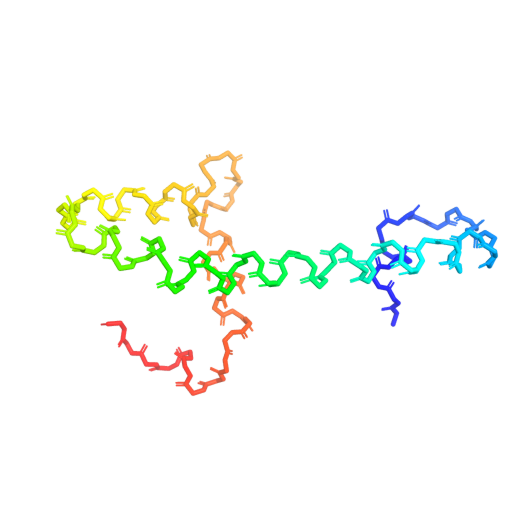 86.75 82 GLU A O 1
ATOM 646 N N . LEU A 1 83 ? 8.188 -5.961 8.169 1.00 85.75 83 LEU A N 1
ATOM 647 C CA . LEU A 1 83 ? 8.447 -5.350 9.476 1.00 85.75 83 LEU A CA 1
ATOM 648 C C . LEU A 1 83 ? 9.757 -5.863 10.080 1.00 85.75 83 LEU A C 1
ATOM 650 O O . LEU A 1 83 ? 10.126 -7.029 9.896 1.00 85.75 83 LEU A O 1
ATOM 654 N N . ASP A 1 84 ? 10.428 -5.028 10.876 1.00 84.38 84 ASP A N 1
ATOM 655 C CA . ASP A 1 84 ? 11.612 -5.473 11.607 1.00 84.38 84 ASP A CA 1
ATOM 656 C C . ASP A 1 84 ? 11.232 -6.590 12.607 1.00 84.38 84 ASP A C 1
ATOM 658 O O . ASP A 1 84 ? 10.146 -6.566 13.193 1.00 84.38 84 ASP A O 1
ATOM 662 N N . PRO A 1 85 ? 12.118 -7.561 12.906 1.00 79.81 85 PRO A N 1
ATOM 663 C CA . PRO A 1 85 ? 11.796 -8.673 13.813 1.00 79.81 85 PRO A CA 1
ATOM 664 C C . PRO A 1 85 ? 11.307 -8.236 15.207 1.00 79.81 85 PRO A C 1
ATOM 666 O O . PRO A 1 85 ? 10.555 -8.951 15.871 1.00 79.81 85 PRO A O 1
ATOM 669 N N . ALA A 1 86 ? 11.735 -7.054 15.663 1.00 76.25 86 ALA A N 1
ATOM 670 C CA . ALA A 1 86 ? 11.275 -6.457 16.914 1.00 76.25 86 ALA A CA 1
ATOM 671 C C . ALA A 1 86 ? 9.800 -6.020 16.851 1.00 76.25 86 ALA A C 1
ATOM 673 O O . ALA A 1 86 ? 9.086 -6.133 17.844 1.00 76.25 86 ALA A O 1
ATOM 674 N N . GLU A 1 87 ? 9.344 -5.569 15.686 1.00 70.25 87 GLU A N 1
ATOM 675 C CA . GLU A 1 87 ? 7.983 -5.095 15.427 1.00 70.25 87 GLU A CA 1
ATOM 676 C C . GLU A 1 87 ? 7.025 -6.265 15.162 1.00 70.25 87 GLU A C 1
ATOM 678 O O . GLU A 1 87 ? 5.867 -6.210 15.563 1.00 70.25 87 GLU A O 1
ATOM 683 N N . GLN A 1 88 ? 7.525 -7.375 14.608 1.00 67.81 88 GLN A N 1
ATOM 684 C CA . GLN A 1 88 ? 6.753 -8.611 14.394 1.00 67.81 88 GLN A CA 1
ATOM 685 C C . GLN A 1 88 ? 6.292 -9.291 15.697 1.00 67.81 88 GLN A C 1
ATOM 687 O O . GLN A 1 88 ? 5.357 -10.089 15.690 1.00 67.81 88 GLN A O 1
ATOM 692 N N . THR A 1 89 ? 6.963 -9.020 16.822 1.00 63.28 89 THR A N 1
ATOM 693 C CA . THR A 1 89 ? 6.720 -9.717 18.103 1.00 63.28 89 THR A CA 1
ATOM 694 C C . THR A 1 89 ? 5.819 -8.918 19.052 1.00 63.28 89 THR A C 1
ATOM 696 O O . THR A 1 89 ? 5.447 -9.408 20.122 1.00 63.28 89 THR A O 1
ATOM 699 N N . GLN A 1 90 ? 5.479 -7.677 18.703 1.00 52.09 90 GLN A N 1
ATOM 700 C CA . GLN A 1 90 ? 4.705 -6.803 19.573 1.00 52.09 90 GLN A CA 1
ATOM 701 C C . GLN A 1 90 ? 3.205 -7.032 19.319 1.00 52.09 90 GLN A C 1
ATOM 703 O O . GLN A 1 90 ? 2.758 -6.865 18.187 1.00 52.09 90 GLN A O 1
ATOM 708 N N . PRO A 1 91 ? 2.410 -7.444 20.327 1.00 45.44 91 PRO A N 1
ATOM 709 C CA . PRO A 1 91 ? 0.972 -7.558 20.138 1.00 45.44 91 PRO A CA 1
ATOM 710 C C . PRO A 1 91 ? 0.395 -6.152 19.927 1.00 45.44 91 PRO A C 1
ATOM 712 O O . PRO A 1 91 ? 0.805 -5.213 20.617 1.00 45.44 91 PRO A O 1
ATOM 715 N N . ALA A 1 92 ? -0.510 -6.038 18.953 1.00 49.78 92 ALA A N 1
ATOM 716 C CA . ALA A 1 92 ? -1.302 -4.839 18.685 1.00 49.78 92 ALA A CA 1
ATOM 717 C C . ALA A 1 92 ? -2.105 -4.384 19.916 1.00 49.78 92 ALA A C 1
ATOM 719 O O . ALA A 1 92 ? -2.572 -5.263 20.682 1.00 49.78 92 ALA A O 1
#

Radius of gyration: 18.31 Å; Cα contacts (8 Å, |Δi|>4): 29; chains: 1; bounding box: 36×32×45 Å

Solvent-accessible surface area (backbone atoms only — not comparable to full-atom values): 5540 Å² total; per-residue (Å²): 134,60,73,67,60,72,73,66,44,93,62,83,68,52,70,66,59,56,59,64,46,46,61,59,53,52,52,48,52,51,52,52,50,55,48,51,55,46,40,57,72,57,48,50,56,51,48,68,76,74,42,55,71,67,58,49,49,52,55,50,42,70,74,38,43,40,86,88,46,98,56,34,53,51,53,50,55,51,54,52,70,73,43,55,76,74,60,66,70,54,82,130

Foldseek 3Di:
DDPCDVPVDPPPPPVVNVVVVPVVVVVVVVVVVVVVVVCVVPVVVCCVVPPDPVVVVVVVLVVQADPPDPDRRVSVVVVLVVDDPVVNPDDD

Mean predicted aligned error: 10.06 Å

Sequence (92 aa):
MTVLEENIGASSVIPWTKQHLYGPVIAHRVAQKNHLETEEAMVIPLIRENLSVECQLEAVGALLIDDESDDQSWVIDWVSSELDPAEQTQPA

pLDDT: mean 82.25, std 14.9, range [45.44, 96.25]

Secondary structure (DSSP, 8-state):
--HHHHHS-SS---HHHHHHHHHHHHHHHHHHHHHHHHHHHHHHHHHHHHS-HHHHHHHHHHHH--TTSSSTTHHHHHHHHHS-HHHHTS--